Protein 5WXH (pdb70)

B-factor: mean 22.11, std 9.41, range [10.43, 57.78]

Structure (mmCIF, N/CA/C/O backbone):
data_5WXH
#
_entry.id   5WXH
#
_cell.length_a   27.244
_cell.length_b   35.138
_cell.length_c   38.562
_cell.angle_alpha   82.960
_cell.angle_beta   75.620
_cell.angle_gamma   73.490
#
_symmetry.space_group_name_H-M   'P 1'
#
loop_
_entity.id
_entity.type
_entity.pdbx_description
1 polymer 'Transcription initiation factor TFIID subunit 3'
2 polymer 'Histone H3K4me3'
3 non-polymer 'ZINC ION'
4 water water
#
loop_
_atom_site.group_PDB
_atom_site.id
_atom_site.type_symbol
_atom_site.label_atom_id
_atom_site.label_alt_id
_atom_site.label_comp_id
_atom_site.label_asym_id
_atom_site.label_entity_id
_atom_site.label_seq_id
_atom_site.pdbx_PDB_ins_code
_atom_site.Cartn_x
_atom_site.Cartn_y
_atom_site.Cartn_z
_atom_site.occupancy
_atom_site.B_iso_or_equiv
_atom_site.auth_seq_id
_atom_site.auth_comp_id
_atom_site.auth_asym_id
_atom_site.auth_atom_id
_atom_site.pdbx_PDB_model_num
ATOM 1 N N . SER A 1 1 ? 43.145 15.012 28.247 1.00 25.05 855 SER A N 1
ATOM 2 C CA . SER A 1 1 ? 42.680 13.629 28.292 1.00 18.86 855 SER A CA 1
ATOM 3 C C . SER A 1 1 ? 41.299 13.500 27.670 1.00 17.54 855 SER A C 1
ATOM 4 O O . SER A 1 1 ? 40.603 14.493 27.460 1.00 19.78 855 SER A O 1
ATOM 7 N N . MET A 1 2 ? 40.899 12.267 27.378 1.00 14.45 856 MET A N 1
ATOM 8 C CA . MET A 1 2 ? 39.591 12.030 26.775 1.00 13.34 856 MET A CA 1
ATOM 9 C C . MET A 1 2 ? 39.143 10.642 27.194 1.00 12.92 856 MET A C 1
ATOM 10 O O . MET A 1 2 ? 39.762 9.647 26.803 1.00 12.38 856 MET A O 1
ATOM 15 N N . TYR A 1 3 ? 38.071 10.585 27.978 1.00 11.77 857 TYR A N 1
ATOM 16 C CA . TYR A 1 3 ? 37.564 9.339 28.526 1.00 12.57 857 TYR A CA 1
ATOM 17 C C . TYR A 1 3 ? 36.123 9.073 28.119 1.00 12.15 857 TYR A C 1
ATOM 18 O O . TYR A 1 3 ? 35.469 8.213 28.713 1.00 16.35 857 TYR A O 1
ATOM 27 N N . VAL A 1 4 ? 35.611 9.783 27.127 1.00 12.19 858 VAL A N 1
ATOM 28 C CA . VAL A 1 4 ? 34.280 9.528 26.597 1.00 14.20 858 VAL A CA 1
ATOM 29 C C . VAL A 1 4 ? 34.426 8.986 25.186 1.00 15.09 858 VAL A C 1
ATOM 30 O O . VAL A 1 4 ? 35.246 9.475 24.397 1.00 16.21 858 VAL A O 1
ATOM 34 N N . ILE A 1 5 ? 33.644 7.957 24.881 1.00 13.17 859 ILE A N 1
ATOM 35 C CA . ILE A 1 5 ? 33.607 7.335 23.565 1.00 13.07 859 ILE A CA 1
ATOM 36 C C . ILE A 1 5 ? 32.212 7.541 23.000 1.00 13.50 859 ILE A C 1
ATOM 37 O O . ILE A 1 5 ? 31.216 7.303 23.692 1.00 13.01 859 ILE A O 1
ATOM 42 N N . ARG A 1 6 ? 32.136 7.980 21.754 1.00 13.09 860 ARG A N 1
ATOM 43 C CA . ARG A 1 6 ? 30.873 8.011 21.026 1.00 13.14 860 ARG A CA 1
ATOM 44 C C . ARG A 1 6 ? 30.731 6.675 20.296 1.00 12.90 860 ARG A C 1
ATOM 45 O O . ARG A 1 6 ? 31.513 6.366 19.387 1.00 13.62 860 ARG A O 1
ATOM 53 N N . ASP A 1 7 ? 29.760 5.861 20.707 1.00 13.11 861 ASP A N 1
ATOM 54 C CA . ASP A 1 7 ? 29.659 4.502 20.181 1.00 15.18 861 ASP A CA 1
ATOM 55 C 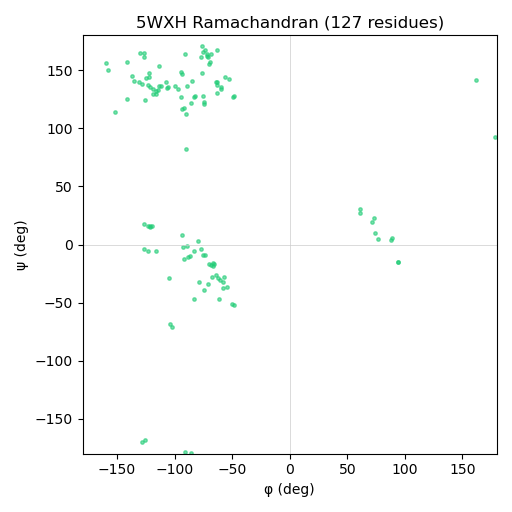C . ASP A 1 7 ? 28.862 4.455 18.878 1.00 15.37 861 ASP A C 1
ATOM 56 O O . ASP A 1 7 ? 28.400 5.472 18.361 1.00 14.80 861 ASP A O 1
ATOM 61 N N . GLU A 1 8 ? 28.709 3.245 18.335 1.00 15.64 862 GLU A N 1
ATOM 62 C CA . GLU A 1 8 ? 28.082 3.092 17.028 1.00 16.65 862 GLU A CA 1
ATOM 63 C C . GLU A 1 8 ? 26.576 3.312 17.067 1.00 17.18 862 GLU A C 1
ATOM 64 O O . GLU A 1 8 ? 25.948 3.367 16.006 1.00 20.83 862 GLU A O 1
ATOM 70 N N . TRP A 1 9 ? 25.978 3.420 18.251 1.00 14.76 863 TRP A N 1
ATOM 71 C CA . TRP A 1 9 ? 24.564 3.730 18.397 1.00 15.48 863 TRP A CA 1
ATOM 72 C C . TRP A 1 9 ? 24.316 5.219 18.554 1.00 13.68 863 TRP A C 1
ATOM 73 O O . TRP A 1 9 ? 23.158 5.623 18.675 1.00 15.94 863 TRP A O 1
ATOM 84 N N . GLY A 1 10 ? 25.375 6.035 18.583 1.00 14.86 864 GLY A N 1
ATOM 85 C CA . GLY A 1 10 ? 25.250 7.457 18.824 1.00 15.45 864 GLY A CA 1
ATOM 86 C C . GLY A 1 10 ? 25.272 7.860 20.284 1.00 13.34 864 GLY A C 1
ATOM 87 O O . GLY A 1 10 ? 25.070 9.043 20.595 1.00 15.09 864 GLY A O 1
ATOM 88 N N . ASN A 1 11 ? 25.481 6.919 21.188 1.00 11.56 865 ASN A N 1
ATOM 89 C CA . ASN A 1 11 ? 25.502 7.191 22.614 1.00 11.86 865 ASN A CA 1
ATOM 90 C C . ASN A 1 11 ? 26.919 7.511 23.084 1.00 12.33 865 ASN A C 1
ATOM 91 O O . ASN A 1 11 ? 27.914 7.244 22.404 1.00 12.93 865 ASN A O 1
ATOM 96 N N . GLN A 1 12 ? 27.005 8.087 24.266 1.00 12.92 866 GLN A N 1
ATOM 97 C CA . GLN A 1 12 ? 28.284 8.293 24.918 1.00 11.12 866 GLN A CA 1
ATOM 98 C C . GLN A 1 12 ? 28.518 7.205 25.951 1.00 13.13 866 GLN A C 1
ATOM 99 O O . GLN A 1 12 ? 27.606 6.835 26.704 1.00 14.44 866 GLN A O 1
ATOM 105 N N . ILE A 1 13 ? 29.743 6.684 25.962 1.00 12.92 867 ILE A N 1
ATOM 106 C CA . ILE A 1 13 ? 30.200 5.718 26.950 1.00 14.33 867 ILE A CA 1
ATOM 107 C C . ILE A 1 13 ? 31.319 6.381 27.737 1.00 13.59 867 ILE A C 1
ATOM 108 O O . ILE A 1 13 ? 32.258 6.924 27.145 1.00 14.08 867 ILE A O 1
ATOM 113 N N . TRP A 1 14 ? 31.228 6.335 29.059 1.00 12.14 868 TRP A N 1
ATOM 114 C CA . TRP A 1 14 ? 32.249 6.909 29.924 1.00 11.51 868 TRP A CA 1
ATOM 115 C C . TRP A 1 14 ? 33.201 5.817 30.377 1.00 13.29 868 TRP A C 1
ATOM 116 O O . TRP A 1 14 ? 32.767 4.732 30.775 1.00 14.53 868 TRP A O 1
ATOM 127 N N . ILE A 1 15 ? 34.500 6.108 30.305 1.00 12.37 869 ILE A N 1
ATOM 128 C CA . ILE A 1 15 ? 35.546 5.197 30.746 1.00 12.24 869 ILE A CA 1
ATOM 129 C C . ILE A 1 15 ? 36.129 5.714 32.056 1.00 11.39 869 ILE A C 1
ATOM 130 O O . ILE A 1 15 ? 36.413 6.911 32.187 1.00 12.22 869 ILE A O 1
ATOM 135 N N . CYS A 1 16 ? 36.310 4.810 33.014 1.00 11.17 870 CYS A N 1
ATOM 136 C CA . CYS A 1 16 ? 36.935 5.148 34.292 1.00 11.68 870 CYS A CA 1
ATOM 137 C C . CYS A 1 16 ? 38.437 5.313 34.091 1.00 12.07 870 CYS A C 1
ATOM 138 O O . CYS A 1 16 ? 39.095 4.379 33.620 1.00 13.07 870 CYS A O 1
ATOM 141 N N . PRO A 1 17 ? 39.019 6.468 34.426 1.00 11.90 871 PRO A N 1
ATOM 142 C CA . PRO A 1 17 ? 40.472 6.628 34.264 1.00 12.55 871 PRO A CA 1
ATOM 143 C C . PRO A 1 17 ? 41.290 5.738 35.178 1.00 13.42 871 PRO A C 1
ATOM 144 O O . PRO A 1 17 ? 42.487 5.536 34.911 1.00 16.98 871 PRO A O 1
ATOM 148 N N . GLY A 1 18 ? 40.691 5.184 36.233 1.00 14.37 872 GLY A N 1
ATOM 149 C CA . GLY A 1 18 ? 41.460 4.356 37.145 1.00 17.54 872 GLY A CA 1
ATOM 150 C C . GLY A 1 18 ? 41.783 2.995 36.560 1.00 20.64 872 GLY A C 1
ATOM 151 O O . GLY A 1 18 ? 42.890 2.479 36.738 1.00 24.59 872 GLY A O 1
ATOM 152 N N . CYS A 1 19 ? 40.832 2.404 35.835 1.00 16.50 873 CYS A N 1
ATOM 153 C CA . CYS A 1 19 ? 40.983 1.052 35.326 1.00 17.43 873 CYS A CA 1
ATOM 154 C C . CYS A 1 19 ? 40.849 0.940 33.815 1.00 15.48 873 CYS A C 1
ATOM 155 O O . CYS A 1 19 ? 41.072 -0.151 33.280 1.00 17.22 873 CYS A O 1
ATOM 158 N N . ASN A 1 20 ? 40.501 2.022 33.120 1.00 14.91 874 ASN A N 1
ATOM 159 C CA . ASN A 1 20 ? 40.316 2.023 31.666 1.00 13.15 874 ASN A CA 1
ATOM 160 C C . ASN A 1 20 ? 39.205 1.084 31.208 1.00 15.17 874 ASN A C 1
ATOM 161 O O . ASN A 1 20 ? 39.218 0.602 30.076 1.00 16.06 874 ASN A O 1
ATOM 166 N N . LYS A 1 21 ? 38.231 0.833 32.073 1.00 14.43 875 LYS A N 1
ATOM 167 C CA . LYS A 1 21 ? 37.067 0.055 31.698 1.00 15.91 875 LYS A CA 1
ATOM 168 C C . LYS A 1 21 ? 35.829 0.940 31.724 1.00 14.68 875 LYS A C 1
ATOM 169 O O . LYS A 1 21 ? 35.774 1.920 32.475 1.00 13.78 875 LYS A O 1
ATOM 175 N N . PRO A 1 22 ? 34.811 0.613 30.935 1.00 13.98 876 PRO A N 1
ATOM 176 C CA . PRO A 1 22 ? 33.613 1.455 30.894 1.00 16.30 876 PRO A CA 1
ATOM 177 C C . PRO A 1 22 ? 32.780 1.380 32.164 1.00 15.55 876 PRO A C 1
ATOM 178 O O . PRO A 1 22 ? 32.868 0.454 32.974 1.00 16.51 876 PRO A O 1
ATOM 182 N N . ASP A 1 23 ? 31.946 2.398 32.308 1.00 16.67 877 ASP A N 1
ATOM 183 C CA . ASP A 1 23 ? 30.756 2.311 33.134 1.00 17.20 877 ASP A CA 1
ATOM 184 C C . ASP A 1 23 ? 29.989 1.045 32.775 1.00 20.67 877 ASP A C 1
ATOM 185 O O . ASP A 1 23 ? 29.701 0.793 31.602 1.00 20.43 877 ASP A O 1
ATOM 190 N N . ASP A 1 24 ? 29.679 0.233 33.789 1.00 19.21 878 ASP A N 1
ATOM 191 C CA . ASP A 1 24 ? 28.933 -1.007 33.594 1.00 22.02 878 ASP A CA 1
ATOM 192 C C . ASP A 1 24 ? 27.668 -1.045 34.442 1.00 20.76 878 ASP A C 1
ATOM 193 O O . ASP A 1 24 ? 27.079 -2.116 34.634 1.00 23.56 878 ASP A O 1
ATOM 198 N N . GLY A 1 25 ? 27.243 0.111 34.959 1.00 18.23 879 GLY A N 1
ATOM 199 C CA . GLY A 1 25 ? 26.105 0.200 35.842 1.00 22.14 879 GLY A CA 1
ATOM 200 C C . GLY A 1 25 ? 26.441 0.154 37.317 1.00 21.11 879 GLY A C 1
ATOM 201 O O . GLY A 1 25 ? 25.585 0.483 38.143 1.00 23.19 879 GLY A O 1
ATOM 202 N N . SER A 1 26 ? 27.649 -0.264 37.673 1.00 19.52 880 SER A N 1
ATOM 203 C CA . SER A 1 26 ? 28.063 -0.237 39.064 1.00 18.90 880 SER A CA 1
ATOM 204 C C . SER A 1 26 ? 28.308 1.209 39.509 1.00 17.23 880 SER A C 1
ATOM 205 O O . SER A 1 26 ? 28.423 2.112 38.678 1.00 17.09 880 SER A O 1
ATOM 208 N N . PRO A 1 27 ? 28.371 1.460 40.816 1.00 17.75 881 PRO A N 1
ATOM 209 C CA . PRO A 1 27 ? 28.441 2.852 41.289 1.00 16.57 881 PRO A CA 1
ATOM 210 C C . PRO A 1 27 ? 29.656 3.606 40.762 1.00 15.47 881 PRO A C 1
ATOM 211 O O . PRO A 1 27 ? 30.781 3.103 40.775 1.00 15.90 881 PRO A O 1
ATOM 215 N N . MET A 1 28 ? 29.407 4.826 40.293 1.00 13.44 882 MET A N 1
ATOM 216 C CA . MET A 1 28 ? 30.452 5.737 39.862 1.00 14.37 882 MET A CA 1
ATOM 217 C C . MET A 1 28 ? 30.296 7.068 40.581 1.00 13.27 882 MET A C 1
ATOM 218 O O . MET A 1 28 ? 29.239 7.386 41.135 1.00 13.78 882 MET A O 1
ATOM 223 N N . ILE A 1 29 ? 31.377 7.842 40.574 1.00 12.67 883 ILE A N 1
ATOM 224 C CA . ILE A 1 29 ? 31.426 9.157 41.192 1.00 13.83 883 ILE A CA 1
ATOM 225 C C . ILE A 1 29 ? 32.121 10.111 40.224 1.00 12.23 883 ILE A C 1
ATOM 226 O O . ILE A 1 29 ? 33.055 9.721 39.511 1.00 12.11 883 ILE A O 1
ATOM 231 N N . GLY A 1 30 ? 31.617 11.338 40.149 1.00 14.07 884 GLY A N 1
ATOM 232 C CA . GLY A 1 30 ? 32.077 12.313 39.176 1.00 14.17 884 GLY A CA 1
ATOM 233 C C . GLY A 1 30 ? 32.935 13.387 39.826 1.00 13.71 884 GLY A C 1
ATOM 234 O O . GLY A 1 30 ? 32.588 13.916 40.876 1.00 14.15 884 GLY A O 1
ATOM 235 N N . CYS A 1 31 ? 34.049 13.714 39.185 1.00 13.96 885 CYS A N 1
ATOM 236 C CA . CYS A 1 31 ? 34.969 14.703 39.730 1.00 13.61 885 CYS A CA 1
ATOM 237 C C . CYS A 1 31 ? 34.403 16.102 39.538 1.00 15.29 885 CYS A C 1
ATOM 238 O O . CYS A 1 31 ? 34.060 16.493 38.416 1.00 15.93 885 CYS A O 1
ATOM 241 N N . ASP A 1 32 ? 34.336 16.867 40.629 1.00 14.92 886 ASP A N 1
ATOM 242 C CA . ASP A 1 32 ? 33.776 18.211 40.581 1.00 15.54 886 ASP A CA 1
ATOM 243 C C . ASP A 1 32 ? 34.752 19.244 40.034 1.00 18.19 886 ASP A C 1
ATOM 244 O O . ASP A 1 32 ? 34.409 20.428 39.966 1.00 21.28 886 ASP A O 1
ATOM 249 N N . ASP A 1 33 ? 35.943 18.819 39.618 1.00 16.16 887 ASP A N 1
ATOM 250 C CA . ASP A 1 33 ? 36.879 19.688 38.916 1.00 17.94 887 ASP A CA 1
ATOM 251 C C . ASP A 1 33 ? 36.859 19.348 37.428 1.00 19.81 887 ASP A C 1
ATOM 252 O O . ASP A 1 33 ? 36.369 20.138 36.616 1.00 22.20 887 ASP A O 1
ATOM 257 N N . CYS A 1 34 ? 37.358 18.163 37.058 1.00 17.84 888 CYS A N 1
ATOM 258 C CA . CYS A 1 34 ? 37.555 17.793 35.656 1.00 17.82 888 CYS A CA 1
ATOM 259 C C . CYS A 1 34 ? 36.370 17.067 35.022 1.00 17.40 888 CYS A C 1
ATOM 260 O O . CYS A 1 34 ? 36.366 16.892 33.798 1.00 21.21 888 CYS A O 1
ATOM 263 N N . ASP A 1 35 ? 35.391 16.612 35.804 1.00 17.51 889 ASP A N 1
ATOM 264 C CA . ASP A 1 35 ? 34.173 15.969 35.311 1.00 18.14 889 ASP A CA 1
ATOM 265 C C . ASP A 1 35 ? 34.380 14.542 34.800 1.00 16.30 889 ASP A C 1
ATOM 266 O O . ASP A 1 35 ? 33.461 13.978 34.201 1.00 17.80 889 ASP A O 1
ATOM 271 N N . ASP A 1 36 ? 35.549 13.938 35.011 1.00 15.59 890 ASP A N 1
ATOM 272 C CA . ASP A 1 36 ? 35.687 12.514 34.725 1.00 14.85 890 ASP A CA 1
ATOM 273 C C . ASP A 1 36 ? 34.885 11.694 35.740 1.00 12.72 890 ASP A C 1
ATOM 274 O O . ASP A 1 36 ? 34.626 12.129 36.865 1.00 14.47 890 ASP A O 1
ATOM 279 N N . TRP A 1 37 ? 34.498 10.486 35.333 1.00 13.02 891 TRP A N 1
ATOM 280 C CA . TRP A 1 37 ? 33.722 9.577 36.167 1.00 12.08 891 TRP A CA 1
ATOM 281 C C . TRP A 1 37 ? 34.548 8.340 36.486 1.00 12.21 891 TRP A C 1
ATOM 282 O O . TRP A 1 37 ? 35.158 7.748 35.586 1.00 13.02 891 TRP A O 1
ATOM 293 N N . TYR A 1 38 ? 34.564 7.948 37.760 1.00 12.94 892 TYR A N 1
ATOM 294 C CA . TYR A 1 38 ? 35.337 6.809 38.236 1.00 13.14 892 TYR A CA 1
ATOM 295 C C . TYR A 1 38 ? 34.420 5.801 38.912 1.00 12.06 892 TYR A C 1
ATOM 296 O O . TYR A 1 38 ? 33.481 6.193 39.611 1.00 12.87 892 TYR A O 1
ATOM 305 N N . HIS A 1 39 ? 34.712 4.508 38.744 1.00 12.80 893 HIS A N 1
ATOM 306 C CA . HIS A 1 39 ? 34.067 3.509 39.588 1.00 12.82 893 HIS A CA 1
ATOM 307 C C . HIS A 1 39 ? 34.468 3.748 41.034 1.00 13.80 893 HIS A C 1
ATOM 308 O O . HIS A 1 39 ? 35.627 4.050 41.326 1.00 14.71 893 HIS A O 1
ATOM 315 N N . TRP A 1 40 ? 33.513 3.594 41.953 1.00 13.68 894 TRP A N 1
ATOM 316 C CA . TRP A 1 40 ? 33.819 3.777 43.373 1.00 13.64 894 TRP A CA 1
ATOM 317 C C . TRP A 1 40 ? 35.059 3.026 43.837 1.00 13.62 894 TRP A C 1
ATOM 318 O O . TRP A 1 40 ? 35.931 3.656 44.458 1.00 15.19 894 TRP A O 1
ATOM 329 N N . PRO A 1 41 ? 35.204 1.711 43.605 1.00 15.97 895 PRO A N 1
ATOM 330 C CA . PRO A 1 41 ? 36.390 1.027 44.144 1.00 19.94 895 PRO A CA 1
ATOM 331 C C . PRO A 1 41 ? 37.687 1.555 43.578 1.00 16.90 895 PRO A C 1
ATOM 332 O O . PRO A 1 41 ? 38.713 1.528 44.271 1.00 19.52 895 PRO A O 1
ATOM 336 N N . CYS A 1 42 ? 37.665 2.060 42.344 1.00 15.59 896 CYS A N 1
ATOM 337 C CA . CYS A 1 42 ? 38.881 2.551 41.714 1.00 15.77 896 CYS A CA 1
ATOM 338 C C . CYS A 1 42 ? 39.434 3.791 42.407 1.00 17.25 896 CYS A C 1
ATOM 339 O O . CYS A 1 42 ? 40.599 4.143 42.189 1.00 17.99 896 CYS A O 1
ATOM 342 N N . VAL A 1 43 ? 38.635 4.455 43.244 1.00 14.95 897 VAL A N 1
ATOM 343 C CA . VAL A 1 43 ? 39.073 5.645 43.970 1.00 15.83 897 VAL A CA 1
ATOM 344 C C . VAL A 1 43 ? 38.835 5.488 45.464 1.00 15.53 897 VAL A C 1
ATOM 345 O O . VAL A 1 43 ? 38.831 6.475 46.208 1.00 18.21 897 VAL A O 1
ATOM 349 N N . GLY A 1 44 ? 38.631 4.253 45.908 1.00 15.36 898 GLY A N 1
ATOM 350 C CA . GLY A 1 44 ? 38.540 3.995 47.331 1.00 18.18 898 GLY A CA 1
ATOM 351 C C . GLY A 1 44 ? 37.285 4.491 48.008 1.00 17.05 898 GLY A C 1
ATOM 352 O O . GLY A 1 44 ? 37.279 4.649 49.234 1.00 19.16 898 GLY A O 1
ATOM 353 N N . ILE A 1 45 ? 36.222 4.750 47.253 1.00 14.76 899 ILE A N 1
ATOM 354 C CA . ILE A 1 45 ? 34.941 5.154 47.824 1.00 14.11 899 ILE A CA 1
ATOM 355 C C . ILE A 1 45 ? 34.176 3.887 48.181 1.00 14.67 899 ILE A C 1
ATOM 356 O O . ILE A 1 45 ? 33.928 3.034 47.321 1.00 16.69 899 ILE A O 1
ATOM 361 N N . MET A 1 46 ? 33.812 3.756 49.455 1.00 14.90 900 MET A N 1
ATOM 362 C CA . MET A 1 46 ? 33.238 2.527 49.971 1.00 16.65 900 MET A CA 1
ATOM 363 C C . MET A 1 46 ? 31.808 2.682 50.465 1.00 14.23 900 MET A C 1
ATOM 364 O O . MET A 1 46 ? 31.182 1.677 50.826 1.00 15.61 900 MET A O 1
ATOM 369 N N . THR A 1 47 ? 31.281 3.901 50.490 1.00 14.47 901 THR A N 1
ATOM 370 C CA . THR A 1 47 ? 29.922 4.200 50.907 1.00 14.32 901 THR A CA 1
ATOM 371 C C . THR A 1 47 ? 29.612 5.562 50.297 1.00 13.55 901 THR A C 1
ATOM 372 O O . THR A 1 47 ? 30.528 6.320 49.964 1.00 15.09 901 THR A O 1
ATOM 376 N N . ALA A 1 48 ? 28.330 5.863 50.108 1.00 13.55 902 ALA A N 1
ATOM 377 C CA . ALA A 1 48 ? 27.990 7.121 49.454 1.00 15.62 902 ALA A CA 1
ATOM 378 C C . ALA A 1 48 ? 28.475 8.288 50.308 1.00 14.20 902 ALA A C 1
ATOM 379 O O . ALA A 1 48 ? 28.209 8.307 51.516 1.00 14.90 902 ALA A O 1
ATOM 381 N N . PRO A 1 49 ? 29.184 9.266 49.743 1.00 14.11 903 PRO A N 1
ATOM 382 C CA . PRO A 1 49 ? 29.550 10.454 50.526 1.00 16.47 903 PRO A CA 1
ATOM 383 C C . PRO A 1 49 ? 28.311 11.265 50.846 1.00 15.46 903 PRO A C 1
ATOM 384 O O . PRO A 1 49 ? 27.254 11.070 50.227 1.00 16.76 903 PRO A O 1
ATOM 388 N N . PRO A 1 50 ? 28.394 12.185 51.805 1.00 16.74 904 PRO A N 1
ATOM 389 C CA . PRO A 1 50 ? 27.283 13.120 52.012 1.00 16.81 904 PRO A CA 1
ATOM 390 C C . PRO A 1 50 ? 26.975 13.867 50.723 1.00 18.18 904 PRO A C 1
ATOM 391 O O . PRO A 1 50 ? 27.872 14.192 49.942 1.00 17.61 904 PRO A O 1
ATOM 395 N N . GLU A 1 51 ? 25.685 14.129 50.498 1.00 21.49 905 GLU A N 1
ATOM 396 C CA . GLU A 1 51 ? 25.266 14.763 49.252 1.00 26.36 905 GLU A CA 1
ATOM 397 C C . GLU A 1 51 ? 25.942 16.114 49.049 1.00 27.25 905 GLU A C 1
ATOM 398 O O . GLU A 1 51 ? 26.238 16.489 47.908 1.00 29.77 905 GLU A O 1
ATOM 404 N N . GLU A 1 52 ? 26.226 16.839 50.135 1.00 25.61 906 GLU A N 1
ATOM 405 C CA . GLU A 1 52 ? 26.820 18.168 50.047 1.00 26.80 906 GLU A CA 1
ATOM 406 C C . GLU A 1 52 ? 28.336 18.148 49.881 1.00 29.59 906 GLU A C 1
ATOM 407 O O . GLU A 1 52 ? 28.936 19.213 49.694 1.00 30.32 906 GLU A O 1
ATOM 413 N N . MET A 1 53 ? 28.971 16.983 49.952 1.00 20.98 907 MET A N 1
ATOM 414 C CA . MET A 1 53 ? 30.421 16.913 49.840 1.00 19.13 907 MET A CA 1
ATOM 415 C C . MET A 1 53 ? 30.818 16.910 48.370 1.00 18.28 907 MET A C 1
ATOM 416 O O . MET A 1 53 ? 30.315 16.101 47.590 1.00 18.37 907 MET A O 1
ATOM 421 N N . GLN A 1 54 ? 31.705 17.820 47.984 1.00 18.67 908 GLN A N 1
ATOM 422 C CA . GLN A 1 54 ? 32.307 17.725 46.664 1.00 16.56 908 GLN A CA 1
ATOM 423 C C . GLN A 1 54 ? 33.367 16.633 46.663 1.00 16.64 908 GLN A C 1
ATOM 424 O O . GLN A 1 54 ? 34.030 16.377 47.670 1.00 20.19 908 GLN A O 1
ATOM 430 N N . TRP A 1 55 ? 33.522 15.979 45.521 1.00 16.60 909 TRP A N 1
ATOM 431 C CA . TRP A 1 55 ? 34.537 14.952 45.367 1.00 15.46 909 TRP A CA 1
ATOM 432 C C . TRP A 1 55 ? 35.471 15.325 44.229 1.00 15.20 909 TRP A C 1
ATOM 433 O O . TRP A 1 55 ? 35.026 15.763 43.163 1.00 16.70 909 TRP A O 1
ATOM 444 N N . PHE A 1 56 ? 36.766 15.158 44.468 1.00 15.27 910 PHE A N 1
ATOM 445 C CA . PHE A 1 56 ? 37.792 15.434 43.475 1.00 15.98 910 PHE A CA 1
ATOM 446 C C . PHE A 1 56 ? 38.636 14.190 43.238 1.00 16.35 910 PHE A C 1
ATOM 447 O O . PHE A 1 56 ? 38.990 13.481 44.185 1.00 19.16 910 PHE A O 1
ATOM 455 N N . CYS A 1 57 ? 38.928 13.917 41.965 1.00 15.54 911 CYS A N 1
ATOM 456 C CA . CYS A 1 57 ? 39.637 12.706 41.579 1.00 15.39 911 CYS A CA 1
ATOM 457 C C . CYS A 1 57 ? 41.103 12.831 41.976 1.00 21.15 911 CYS A C 1
ATOM 458 O O . CYS A 1 57 ? 41.564 13.917 42.324 1.00 19.34 911 CYS A O 1
ATOM 461 N N . PRO A 1 58 ? 41.866 11.728 41.946 1.00 21.46 912 PRO A N 1
ATOM 462 C CA . PRO A 1 58 ? 43.277 11.823 42.373 1.00 23.73 912 PRO A CA 1
ATOM 463 C C . PRO A 1 58 ? 44.093 12.832 41.582 1.00 26.35 912 PRO A C 1
ATOM 464 O O . PRO A 1 58 ? 44.950 13.518 42.156 1.00 29.67 912 PRO A O 1
ATOM 468 N N . LYS A 1 59 ? 43.850 12.937 40.275 1.00 23.76 913 LYS A N 1
ATOM 469 C CA . LYS A 1 59 ? 44.566 13.908 39.455 1.00 23.86 913 LYS A CA 1
ATOM 470 C C . LYS A 1 59 ? 44.303 15.334 39.928 1.00 24.99 913 LYS A C 1
ATOM 471 O O . LYS A 1 59 ? 45.236 16.128 40.093 1.00 26.40 913 LYS A O 1
ATOM 477 N N . CYS A 1 60 ? 43.034 15.673 40.170 1.00 20.19 914 CYS A N 1
ATOM 478 C CA . CYS A 1 60 ? 42.671 17.045 40.513 1.00 19.98 914 CYS A CA 1
ATOM 479 C C . CYS A 1 60 ? 42.957 17.383 41.968 1.00 19.91 914 CYS A C 1
ATOM 480 O O . CYS A 1 60 ? 43.267 18.539 42.278 1.00 21.56 914 CYS A O 1
ATOM 483 N N . ALA A 1 61 ? 42.847 16.402 42.867 1.00 19.71 915 ALA A N 1
ATOM 484 C CA . ALA A 1 61 ? 43.013 16.669 44.293 1.00 19.61 915 ALA A CA 1
ATOM 485 C C . ALA A 1 61 ? 44.363 17.296 44.596 1.00 25.94 915 ALA A C 1
ATOM 486 O O . ALA A 1 61 ? 44.491 18.047 45.570 1.00 27.09 915 ALA A O 1
ATOM 488 N N . ASN A 1 62 ? 45.374 17.011 43.777 1.00 28.50 916 ASN A N 1
ATOM 489 C CA . ASN A 1 62 ? 46.719 17.542 43.957 1.00 38.97 916 ASN A CA 1
ATOM 490 C C . ASN A 1 62 ? 46.968 18.823 43.166 1.00 40.79 916 ASN A C 1
ATOM 491 O O . ASN A 1 62 ? 48.110 19.291 43.115 1.00 41.14 916 ASN A O 1
ATOM 496 N N . LYS A 1 63 ? 45.937 19.397 42.554 1.00 37.69 917 LYS A N 1
ATOM 497 C CA . LYS A 1 63 ? 46.086 20.631 41.788 1.00 38.36 917 LYS A CA 1
ATOM 498 C C . LYS A 1 63 ? 45.542 21.839 42.547 1.00 39.70 917 LYS A C 1
ATOM 499 O O . LYS A 1 63 ? 45.014 22.775 41.942 1.00 34.44 917 LYS A O 1
ATOM 506 N N . SER B 1 1 ? 13.303 4.789 15.856 1.00 20.67 855 SER C N 1
ATOM 507 C CA . SER B 1 1 ? 12.530 3.821 16.625 1.00 16.75 855 SER C CA 1
ATOM 508 C C . SER B 1 1 ? 11.362 4.504 17.305 1.00 16.04 855 SER C C 1
ATOM 509 O O . SER B 1 1 ? 11.446 5.676 17.681 1.00 21.18 855 SER C O 1
ATOM 512 N N . MET B 1 2 ? 10.280 3.756 17.489 1.00 15.36 856 MET C N 1
ATOM 513 C CA . MET B 1 2 ? 9.183 4.213 18.333 1.00 15.91 856 MET C CA 1
ATOM 514 C C . MET B 1 2 ? 9.476 3.922 19.802 1.00 14.67 856 MET C C 1
ATOM 515 O O . MET B 1 2 ? 9.300 4.789 20.666 1.00 15.78 856 MET C O 1
ATOM 520 N N . TYR B 1 3 ? 9.916 2.699 20.101 1.00 14.90 857 TYR C N 1
ATOM 521 C CA . TYR B 1 3 ? 10.118 2.2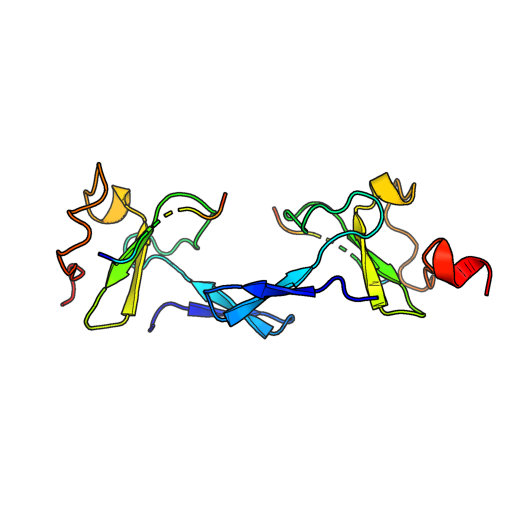41 21.474 1.00 15.08 857 TYR C CA 1
ATOM 522 C C . TYR B 1 3 ? 11.549 2.551 21.902 1.00 12.91 857 TYR C C 1
ATOM 523 O O . TYR B 1 3 ? 12.456 1.716 21.855 1.00 12.62 857 TYR C O 1
ATOM 532 N N . VAL B 1 4 ? 11.740 3.802 22.318 1.00 12.90 858 VAL C N 1
ATOM 533 C CA . VAL B 1 4 ? 13.044 4.287 22.741 1.00 11.48 858 VAL C CA 1
ATOM 534 C C . VAL B 1 4 ? 12.795 5.487 23.637 1.00 12.50 858 VAL C C 1
ATOM 535 O O . VAL B 1 4 ? 11.792 6.189 23.489 1.00 13.06 858 VAL C O 1
ATOM 539 N N . ILE B 1 5 ? 13.700 5.701 24.588 1.00 11.62 859 ILE C N 1
ATOM 540 C CA . ILE B 1 5 ? 13.712 6.887 25.427 1.00 11.30 859 ILE C CA 1
ATOM 541 C C . ILE B 1 5 ? 15.094 7.519 25.340 1.00 10.62 859 ILE C C 1
ATOM 542 O O . ILE B 1 5 ? 16.060 6.904 24.888 1.00 11.43 859 ILE C O 1
ATOM 547 N N . ARG B 1 6 ? 15.183 8.762 25.788 1.00 11.78 860 ARG C N 1
ATOM 548 C CA . ARG B 1 6 ? 16.477 9.411 25.973 1.00 11.43 860 ARG C CA 1
ATOM 549 C C . ARG B 1 6 ? 16.624 9.776 27.443 1.00 12.33 860 ARG C C 1
ATOM 550 O O . ARG B 1 6 ? 15.714 10.377 28.030 1.00 13.11 860 ARG C O 1
ATOM 558 N N . ASP B 1 7 ? 17.755 9.401 28.038 1.00 12.99 861 ASP C N 1
ATOM 559 C CA . ASP B 1 7 ? 17.961 9.567 29.469 1.00 14.87 861 ASP C CA 1
ATOM 560 C C . ASP B 1 7 ? 18.613 10.913 29.803 1.00 14.28 861 ASP C C 1
ATOM 561 O O . ASP B 1 7 ? 18.894 11.736 28.930 1.00 14.99 861 ASP C O 1
ATOM 566 N N . GLU B 1 8 ? 18.865 11.130 31.102 1.00 14.74 862 GLU C N 1
ATOM 567 C CA . GLU B 1 8 ? 19.416 12.400 31.571 1.00 16.90 862 GLU C CA 1
ATOM 568 C C . GLU B 1 8 ? 20.836 12.639 31.089 1.00 19.16 862 GLU C C 1
ATOM 569 O O . GLU B 1 8 ? 21.309 13.781 31.126 1.00 21.14 862 GLU C O 1
ATOM 575 N N . TRP B 1 9 ? 21.531 11.595 30.657 1.00 14.95 863 TRP C N 1
ATOM 576 C CA . TRP B 1 9 ? 22.869 11.732 30.111 1.00 16.53 863 TRP C CA 1
ATOM 577 C C . TRP B 1 9 ? 22.851 11.977 28.612 1.00 15.65 863 TRP C C 1
ATOM 578 O O . TRP B 1 9 ? 23.918 12.140 28.014 1.00 17.25 863 TRP C O 1
ATOM 589 N N . GLY B 1 10 ? 21.670 12.011 27.999 1.00 14.04 864 GLY C N 1
ATOM 590 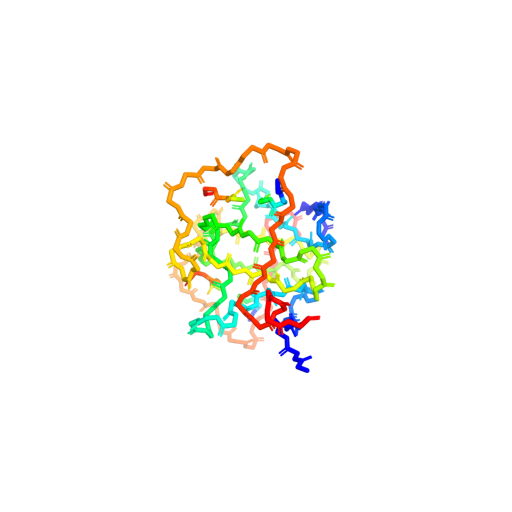C CA . GLY B 1 10 ? 21.548 12.217 26.577 1.00 15.95 864 GLY C CA 1
ATOM 591 C C . GLY B 1 10 ? 21.589 10.956 25.753 1.00 14.06 864 GLY C C 1
ATOM 592 O O . GLY B 1 10 ? 21.616 11.046 24.521 1.00 16.56 864 GLY C O 1
ATOM 593 N N . ASN B 1 11 ? 21.620 9.789 26.386 1.00 11.94 865 ASN C N 1
ATOM 594 C CA . ASN B 1 11 ? 21.729 8.527 25.662 1.00 12.63 865 ASN C CA 1
ATOM 595 C C . ASN B 1 11 ? 20.361 7.923 25.384 1.00 12.03 865 ASN C C 1
ATOM 596 O O . ASN B 1 11 ? 19.430 8.048 26.188 1.00 12.71 865 ASN C O 1
ATOM 601 N N . GLN B 1 12 ? 20.250 7.237 24.250 1.00 11.65 866 GLN C N 1
ATOM 602 C CA . GLN B 1 12 ? 19.035 6.496 23.957 1.00 10.73 866 GLN C CA 1
ATOM 603 C C . GLN B 1 12 ? 19.093 5.122 24.602 1.00 11.40 866 GLN C C 1
ATOM 604 O O . GLN B 1 12 ? 20.144 4.471 24.620 1.00 12.61 866 GLN C O 1
ATOM 610 N N . ILE B 1 13 ? 17.951 4.690 25.132 1.00 11.06 867 ILE C N 1
ATOM 611 C CA . ILE B 1 13 ? 17.762 3.339 25.643 1.00 11.87 867 ILE C CA 1
ATOM 612 C C . ILE B 1 13 ? 16.536 2.779 24.944 1.00 11.98 867 ILE C C 1
ATOM 613 O O . ILE B 1 13 ? 15.460 3.392 24.981 1.00 12.61 867 ILE C O 1
ATOM 618 N N . TRP B 1 14 ? 16.705 1.638 24.292 1.00 12.54 868 TRP C N 1
ATOM 619 C CA . TRP B 1 14 ? 15.644 1.049 23.498 1.00 10.69 868 TRP C CA 1
ATOM 620 C C . TRP B 1 14 ? 14.866 0.036 24.323 1.00 14.81 868 TRP C C 1
ATOM 621 O O . TRP B 1 14 ? 15.404 -0.613 25.221 1.00 15.51 868 TRP C O 1
ATOM 632 N N . ILE B 1 15 ? 13.582 -0.084 24.008 1.00 12.51 869 ILE C N 1
ATOM 633 C CA . ILE B 1 15 ? 12.676 -1.007 24.678 1.00 13.79 869 ILE C CA 1
ATOM 634 C C . ILE B 1 15 ? 12.139 -1.997 23.650 1.00 14.34 869 ILE C C 1
ATOM 635 O O . ILE B 1 15 ? 11.724 -1.600 22.553 1.00 14.58 869 ILE C O 1
ATOM 640 N N . CYS B 1 16 ? 12.154 -3.274 24.000 1.00 14.33 870 CYS C N 1
ATOM 641 C CA . CYS B 1 16 ? 11.647 -4.300 23.098 1.00 15.36 870 CYS C CA 1
ATOM 642 C C . CYS B 1 16 ? 10.125 -4.240 23.081 1.00 15.52 870 CYS C C 1
ATOM 643 O O . CYS B 1 16 ? 9.499 -4.382 24.143 1.00 18.04 870 CYS C O 1
ATOM 646 N N . PRO B 1 17 ? 9.487 -4.014 21.928 1.00 16.21 871 PRO C N 1
ATOM 647 C CA . PRO B 1 17 ? 8.013 -3.986 21.903 1.00 18.46 871 PRO C CA 1
ATOM 648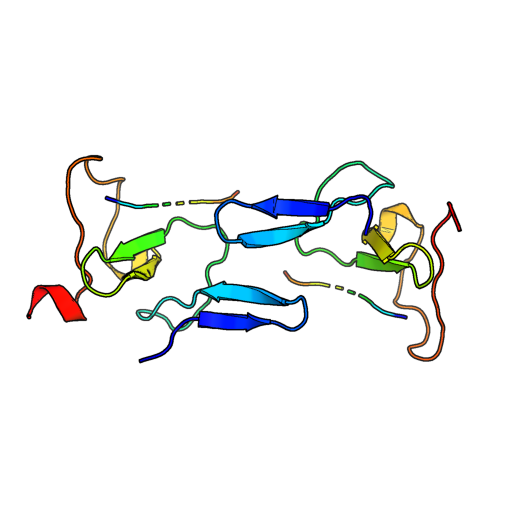 C C . PRO B 1 17 ? 7.392 -5.344 22.150 1.00 20.92 871 PRO C C 1
ATOM 649 O O . PRO B 1 17 ? 6.196 -5.413 22.467 1.00 23.98 871 PRO C O 1
ATOM 653 N N . GLY B 1 18 ? 8.158 -6.426 22.011 1.00 20.41 872 GLY C N 1
ATOM 654 C CA . GLY B 1 18 ? 7.605 -7.748 22.236 1.00 22.18 872 GLY C CA 1
ATOM 655 C C . GLY B 1 18 ? 7.316 -8.034 23.695 1.00 23.91 872 GLY C C 1
ATOM 656 O O . GLY B 1 18 ? 6.350 -8.737 24.011 1.00 28.30 872 GLY C O 1
ATOM 657 N N . CYS B 1 19 ? 8.137 -7.502 24.603 1.00 23.42 873 CYS C N 1
ATOM 658 C CA . CYS B 1 19 ? 7.988 -7.778 26.024 1.00 23.58 873 CYS C CA 1
ATOM 659 C C . CYS B 1 19 ? 7.898 -6.527 26.887 1.00 22.02 873 CYS C C 1
ATOM 660 O O . CYS B 1 19 ? 7.671 -6.648 28.100 1.00 23.65 873 CYS C O 1
ATOM 663 N N . ASN B 1 20 ? 8.037 -5.335 26.302 1.00 19.18 874 ASN C N 1
ATOM 664 C CA . ASN B 1 20 ? 7.944 -4.067 27.037 1.00 19.22 874 ASN C CA 1
ATOM 665 C C . ASN B 1 20 ? 9.014 -3.941 28.117 1.00 20.80 874 ASN C C 1
ATOM 666 O O . ASN B 1 20 ? 8.803 -3.298 29.150 1.00 22.57 874 ASN C O 1
ATOM 671 N N . LYS B 1 21 ? 10.169 -4.548 27.882 1.00 20.35 875 LYS C N 1
ATOM 672 C CA . LYS B 1 21 ? 11.309 -4.450 28.766 1.00 19.09 875 LYS C CA 1
ATOM 673 C C . LYS B 1 21 ? 12.501 -3.896 27.998 1.00 18.16 875 LYS C C 1
ATOM 674 O O . LYS B 1 21 ? 12.646 -4.149 26.793 1.00 18.57 875 LYS C O 1
ATOM 680 N N . PRO B 1 22 ? 13.374 -3.148 28.659 1.00 17.90 876 PRO C N 1
ATOM 681 C CA . PRO B 1 22 ? 14.466 -2.496 27.939 1.00 18.59 876 PRO C CA 1
ATOM 682 C C . PRO B 1 22 ? 15.525 -3.487 27.478 1.00 17.97 876 PRO C C 1
ATOM 683 O O . PRO B 1 22 ? 15.602 -4.633 27.925 1.00 20.11 876 PRO C O 1
ATOM 687 N N . ASP B 1 23 ? 16.327 -3.019 26.530 1.00 16.30 877 ASP C N 1
ATOM 688 C CA . ASP B 1 23 ? 17.616 -3.625 26.233 1.00 17.40 877 ASP C CA 1
ATOM 689 C C . ASP B 1 23 ? 18.382 -3.837 27.537 1.00 19.91 877 ASP C C 1
ATOM 690 O O . ASP B 1 23 ? 18.493 -2.924 28.365 1.00 21.24 877 ASP C O 1
ATOM 695 N N . ASP B 1 24 ? 18.859 -5.068 27.743 1.00 22.99 878 ASP C N 1
ATOM 696 C CA . ASP B 1 24 ? 19.650 -5.418 28.919 1.00 24.72 878 ASP C CA 1
ATOM 697 C C . ASP B 1 24 ? 21.026 -5.964 28.556 1.00 24.25 878 ASP C C 1
ATOM 698 O O . ASP B 1 24 ? 21.685 -6.580 29.403 1.00 26.24 878 ASP C O 1
ATOM 703 N N . GLY B 1 25 ? 21.470 -5.768 27.319 1.00 22.62 879 GLY C N 1
ATOM 7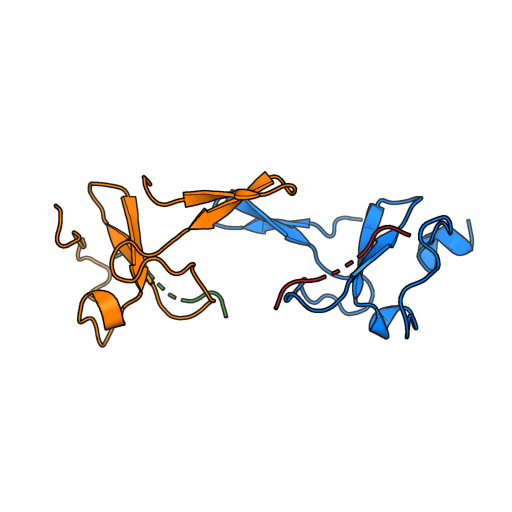04 C CA . GLY B 1 25 ? 22.736 -6.298 26.877 1.00 24.81 879 GLY C CA 1
ATOM 705 C C . GLY B 1 25 ? 22.654 -7.641 26.188 1.00 23.82 879 GLY C C 1
ATOM 706 O O . GLY B 1 25 ? 23.627 -8.041 25.541 1.00 25.48 879 GLY C O 1
ATOM 707 N N . SER B 1 26 ? 21.534 -8.346 26.307 1.00 19.71 880 SER C N 1
ATOM 708 C CA . SER B 1 26 ? 21.324 -9.610 25.609 1.00 22.67 880 SER C CA 1
ATOM 709 C C . SER B 1 26 ? 21.039 -9.341 24.133 1.00 21.30 880 SER C C 1
ATOM 710 O O . SER B 1 26 ? 20.768 -8.205 23.743 1.00 19.14 880 SER C O 1
ATOM 713 N N . PRO B 1 27 ? 21.111 -10.368 23.276 1.00 20.45 881 PRO C N 1
ATOM 714 C CA . PRO B 1 27 ? 20.997 -10.130 21.828 1.00 19.35 881 PRO C CA 1
ATOM 715 C C . PRO B 1 27 ? 19.677 -9.485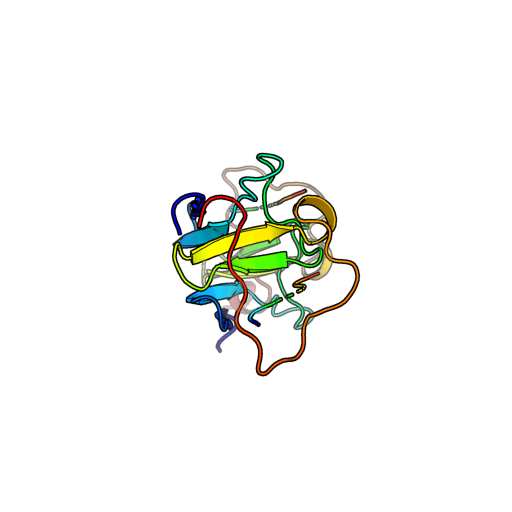 21.416 1.00 17.60 881 PRO C C 1
ATOM 716 O O . PRO B 1 27 ? 18.595 -9.891 21.850 1.00 18.83 881 PRO C O 1
ATOM 720 N N . MET B 1 28 ? 19.781 -8.482 20.544 1.00 15.86 882 MET C N 1
ATOM 721 C CA . MET B 1 28 ? 18.626 -7.831 19.943 1.00 16.62 882 MET C CA 1
ATOM 722 C C . MET B 1 28 ? 18.798 -7.755 18.429 1.00 13.17 882 MET C C 1
ATOM 723 O O . MET B 1 28 ? 19.899 -7.922 17.893 1.00 13.41 882 MET C O 1
ATOM 728 N N . ILE B 1 29 ? 17.693 -7.483 17.736 1.00 13.24 883 ILE C N 1
ATOM 729 C CA . ILE B 1 29 ? 17.688 -7.337 16.284 1.00 13.89 883 ILE C CA 1
ATOM 730 C C . ILE B 1 29 ? 16.818 -6.135 15.925 1.00 11.76 883 ILE C C 1
ATOM 731 O O . ILE B 1 29 ? 15.831 -5.842 16.615 1.00 12.60 883 ILE C O 1
ATOM 736 N N . GLY B 1 30 ? 17.202 -5.412 14.877 1.00 12.62 884 GLY C N 1
ATOM 737 C CA . GLY B 1 30 ? 16.561 -4.156 14.504 1.00 12.20 884 GLY C CA 1
ATOM 738 C C . GLY B 1 30 ? 15.723 -4.303 13.245 1.00 13.49 884 GLY C C 1
ATOM 739 O O . GLY B 1 30 ? 16.140 -4.953 12.284 1.00 13.88 884 GLY C O 1
ATOM 740 N N . CYS B 1 31 ? 14.555 -3.671 13.241 1.00 12.40 885 CYS C N 1
ATOM 741 C CA . CYS B 1 31 ? 13.655 -3.740 12.101 1.00 13.59 885 CYS C CA 1
ATOM 742 C C . CYS B 1 31 ? 14.075 -2.734 11.039 1.00 14.86 885 CYS C C 1
ATOM 743 O O . CYS B 1 31 ? 14.246 -1.544 11.324 1.00 15.99 885 CYS C O 1
ATOM 746 N N . ASP B 1 32 ? 14.234 -3.215 9.806 1.00 15.84 886 ASP C N 1
ATOM 747 C CA . ASP B 1 32 ? 14.693 -2.367 8.713 1.00 16.87 886 ASP C CA 1
ATOM 748 C C . ASP B 1 32 ? 13.611 -1.453 8.162 1.00 23.59 886 ASP C C 1
ATOM 749 O O . ASP B 1 32 ? 13.908 -0.618 7.301 1.00 28.86 886 ASP C O 1
ATOM 754 N N . ASP B 1 33 ? 12.381 -1.566 8.655 1.00 22.36 887 ASP C N 1
ATOM 755 C CA . ASP B 1 33 ? 11.330 -0.626 8.294 1.00 24.33 887 ASP C CA 1
ATOM 756 C C . ASP B 1 33 ? 11.114 0.385 9.415 1.00 25.02 887 ASP C C 1
ATOM 757 O O . ASP B 1 33 ? 11.464 1.560 9.270 1.00 27.06 887 ASP C O 1
ATOM 762 N N . CYS B 1 34 ? 10.543 -0.059 10.535 1.00 20.21 888 CYS C N 1
ATOM 763 C CA . CYS B 1 34 ? 10.120 0.849 11.593 1.00 19.21 888 CYS C CA 1
ATOM 764 C C . CYS B 1 34 ? 11.220 1.176 12.590 1.00 18.16 888 CYS C C 1
ATOM 765 O O . CYS B 1 34 ? 11.021 2.056 13.436 1.00 19.58 888 CYS C O 1
ATOM 768 N N . ASP B 1 35 ? 12.358 0.487 12.536 1.00 15.54 889 ASP C N 1
AT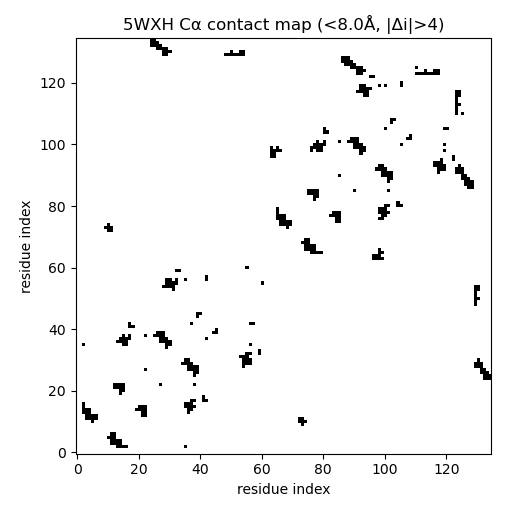OM 769 C CA . ASP B 1 35 ? 13.552 0.820 13.299 1.00 14.60 889 ASP C CA 1
ATOM 770 C C . ASP B 1 35 ? 13.462 0.408 14.776 1.00 14.03 889 ASP C C 1
ATOM 771 O O . ASP B 1 35 ? 14.395 0.694 15.523 1.00 13.55 889 ASP C O 1
ATOM 776 N N . ASP B 1 36 ? 12.406 -0.271 15.218 1.00 14.32 890 ASP C N 1
ATOM 777 C CA . ASP B 1 36 ? 12.400 -0.778 16.588 1.00 14.37 890 ASP C CA 1
ATOM 778 C C . ASP B 1 36 ? 13.411 -1.916 16.743 1.00 12.96 890 ASP C C 1
ATOM 779 O O . ASP B 1 36 ? 13.809 -2.575 15.771 1.00 14.69 890 ASP C O 1
ATOM 784 N N . TRP B 1 37 ? 13.841 -2.130 17.984 1.00 12.73 891 TRP C N 1
ATOM 785 C CA . TRP B 1 37 ? 14.739 -3.212 18.358 1.00 12.80 891 TRP C CA 1
ATOM 786 C C . TRP B 1 37 ? 14.016 -4.198 19.266 1.00 12.32 891 TRP C C 1
ATOM 787 O O . TRP B 1 37 ? 13.308 -3.790 20.191 1.00 13.61 891 TRP C O 1
ATOM 798 N N . TYR B 1 38 ? 14.202 -5.493 19.006 1.00 14.43 892 TYR C N 1
ATOM 799 C CA . TYR B 1 38 ? 13.542 -6.572 19.735 1.00 15.66 892 TYR C CA 1
ATOM 800 C C . TYR B 1 38 ? 14.581 -7.526 20.302 1.00 16.54 892 TYR C C 1
ATOM 801 O O . TYR B 1 38 ? 15.584 -7.811 19.646 1.00 15.13 892 TYR C O 1
ATOM 810 N N . HIS B 1 39 ? 14.339 -8.061 21.498 1.00 15.77 893 HIS C N 1
ATOM 811 C CA . HIS B 1 39 ? 15.154 -9.179 21.960 1.00 18.14 893 HIS C CA 1
ATOM 812 C C . HIS B 1 39 ? 14.930 -10.371 21.040 1.00 18.41 893 HIS C C 1
ATOM 813 O O . HIS B 1 39 ? 13.803 -10.640 20.615 1.00 16.87 893 HIS C O 1
ATOM 820 N N . TRP B 1 40 ? 16.012 -11.093 20.733 1.00 17.00 894 TRP C N 1
ATOM 821 C CA . TRP B 1 40 ? 15.902 -12.284 19.887 1.00 18.63 894 TRP C CA 1
ATOM 822 C C . TRP B 1 40 ? 14.818 -13.261 20.329 1.00 19.80 894 TRP C C 1
ATOM 823 O O . TRP B 1 40 ? 14.011 -13.674 19.479 1.00 20.44 894 TRP C O 1
ATOM 834 N N . PRO B 1 41 ? 14.749 -13.691 21.598 1.00 21.18 895 PRO C N 1
ATOM 835 C CA . PRO B 1 41 ? 13.718 -14.677 21.954 1.00 24.23 895 PRO C CA 1
ATOM 836 C C . PRO B 1 41 ? 12.309 -14.147 21.795 1.00 21.62 895 PRO C C 1
ATOM 837 O O . PRO B 1 41 ? 11.385 -14.937 21.551 1.00 24.87 895 PRO C O 1
ATOM 841 N N . CYS B 1 42 ? 12.115 -12.832 21.901 1.00 22.57 896 CYS C N 1
ATOM 842 C CA . CYS B 1 42 ? 10.781 -12.268 21.757 1.00 21.74 896 CYS C CA 1
ATOM 843 C C . CYS B 1 42 ? 10.264 -12.338 20.328 1.00 21.74 896 CYS C C 1
ATOM 844 O O . CYS B 1 42 ? 9.055 -12.203 20.114 1.00 25.61 896 CYS C O 1
ATOM 847 N N . VAL B 1 43 ? 11.144 -12.560 19.355 1.00 19.26 897 VAL C N 1
ATOM 848 C CA . VAL B 1 43 ? 10.762 -12.696 17.957 1.00 21.78 897 VAL C CA 1
ATOM 849 C C . VAL B 1 43 ? 11.153 -14.058 17.394 1.00 23.62 897 VAL C C 1
ATOM 850 O O . VAL B 1 43 ? 11.193 -14.239 16.183 1.00 25.31 897 VAL C O 1
ATOM 854 N N . GLY B 1 44 ? 11.462 -15.011 18.269 1.00 21.85 898 GLY C N 1
ATOM 855 C CA . GLY B 1 44 ? 11.717 -16.373 17.841 1.00 22.71 898 GLY C CA 1
ATOM 856 C C . GLY B 1 44 ? 13.032 -16.597 17.131 1.00 23.30 898 GLY C C 1
ATOM 857 O O . GLY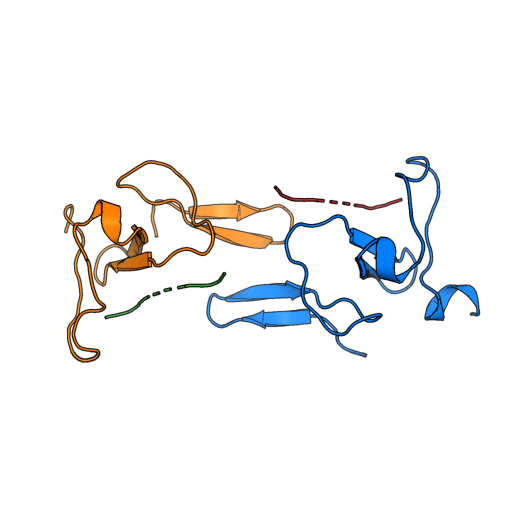 B 1 44 ? 13.170 -17.581 16.398 1.00 25.69 898 GLY C O 1
ATOM 858 N N . ILE B 1 45 ? 14.009 -15.731 17.341 1.00 21.29 899 ILE C N 1
ATOM 859 C CA . ILE B 1 45 ? 15.299 -15.845 16.678 1.00 19.69 899 ILE C CA 1
ATOM 860 C C . ILE B 1 45 ? 16.254 -16.598 17.591 1.00 21.33 899 ILE C C 1
ATOM 861 O O . ILE B 1 45 ? 16.416 -16.245 18.763 1.00 23.08 899 ILE C O 1
ATOM 866 N N . MET B 1 46 ? 16.874 -17.649 17.059 1.00 21.64 900 MET C N 1
ATOM 867 C CA . MET B 1 46 ? 17.834 -18.447 17.809 1.00 23.53 900 MET C CA 1
ATOM 868 C C . MET B 1 46 ? 19.273 -18.178 17.418 1.00 25.40 900 MET C C 1
ATOM 869 O O . MET B 1 46 ? 20.167 -18.351 18.247 1.00 28.12 900 MET C O 1
ATOM 874 N N . THR B 1 47 ? 19.509 -17.778 16.172 1.00 23.62 901 THR C N 1
ATOM 875 C CA . THR B 1 47 ? 20.830 -17.417 15.680 1.00 25.61 901 THR C CA 1
ATOM 876 C C . THR B 1 47 ? 20.665 -16.229 14.746 1.00 24.26 901 THR C C 1
ATOM 877 O O . THR B 1 47 ? 19.590 -16.007 14.183 1.00 20.05 901 THR C O 1
ATOM 881 N N . ALA B 1 48 ? 21.740 -15.467 14.575 1.00 21.33 902 ALA C N 1
ATOM 882 C CA . ALA B 1 48 ? 21.646 -14.282 13.736 1.00 20.94 902 ALA C CA 1
ATOM 883 C C . ALA B 1 48 ? 21.312 -14.694 12.304 1.00 18.85 902 ALA C C 1
ATOM 884 O O . ALA B 1 48 ? 21.856 -15.686 11.801 1.00 20.18 902 ALA C O 1
ATOM 886 N N . PRO B 1 49 ? 20.410 -13.983 11.632 1.00 17.44 903 PRO C N 1
ATOM 887 C CA . PRO B 1 49 ? 20.158 -14.252 10.210 1.00 18.11 903 PRO C CA 1
ATOM 888 C C . PRO B 1 49 ? 21.411 -13.970 9.405 1.00 19.87 903 PRO C C 1
ATOM 889 O O . PRO B 1 49 ? 22.364 -13.366 9.920 1.00 19.77 903 PRO C O 1
ATOM 893 N N . PRO B 1 50 ? 21.460 -14.399 8.144 1.00 17.75 904 PRO C N 1
ATOM 894 C CA . PRO B 1 50 ? 22.595 -14.033 7.293 1.00 21.91 904 PRO C CA 1
ATOM 895 C C . PRO B 1 50 ? 22.795 -12.527 7.306 1.00 19.61 904 PRO C C 1
ATOM 896 O O . PRO B 1 50 ? 21.837 -11.754 7.349 1.00 19.13 904 PRO C O 1
ATOM 900 N N . GLU B 1 51 ? 24.060 -12.108 7.290 1.00 22.82 905 GLU C N 1
ATOM 901 C CA . GLU B 1 51 ? 24.343 -10.680 7.345 1.00 24.37 905 GLU C CA 1
ATOM 902 C C . GLU B 1 51 ? 23.730 -9.942 6.162 1.00 22.79 905 GLU C C 1
ATOM 903 O O . GLU B 1 51 ? 23.310 -8.789 6.303 1.00 24.63 905 GLU C O 1
ATOM 909 N N . GLU B 1 52 ? 23.615 -10.607 5.010 1.00 23.38 906 GLU C N 1
ATOM 910 C CA . GLU B 1 52 ? 23.028 -9.993 3.825 1.00 25.18 906 GLU C CA 1
ATOM 911 C C . GLU B 1 52 ? 21.509 -9.887 3.884 1.00 28.00 906 GLU C C 1
ATOM 912 O O . GLU B 1 52 ? 20.918 -9.245 3.011 1.00 32.49 906 GLU C O 1
ATOM 918 N N . MET B 1 53 ? 20.860 -10.494 4.873 1.00 20.36 907 MET C N 1
ATOM 919 C CA . MET B 1 53 ? 19.407 -10.467 4.956 1.00 20.10 907 MET C CA 1
ATOM 920 C C . MET B 1 53 ? 18.943 -9.258 5.753 1.00 21.53 907 MET C C 1
ATOM 921 O O . MET B 1 53 ? 19.505 -8.939 6.800 1.00 23.43 907 MET C O 1
ATOM 926 N N . GLN B 1 54 ? 17.914 -8.590 5.252 1.00 21.08 908 GLN C N 1
ATOM 927 C CA . GLN B 1 54 ? 17.199 -7.646 6.088 1.00 22.29 908 GLN C CA 1
ATOM 928 C C . GLN B 1 54 ? 16.282 -8.411 7.038 1.00 19.37 908 GLN C C 1
ATOM 929 O O . GLN B 1 54 ? 15.980 -9.589 6.837 1.00 19.51 908 GLN C O 1
ATOM 935 N N . TRP B 1 55 ? 15.863 -7.735 8.102 1.00 19.15 909 TRP C N 1
ATOM 936 C CA . TRP B 1 55 ? 14.910 -8.305 9.039 1.00 19.11 909 TRP C CA 1
ATOM 937 C C . TRP B 1 55 ? 13.802 -7.297 9.288 1.00 19.66 909 TRP C C 1
ATOM 938 O O . TRP B 1 55 ? 14.059 -6.094 9.403 1.00 19.68 909 TRP C O 1
ATOM 949 N N . PHE B 1 56 ? 12.572 -7.799 9.368 1.00 20.18 910 PHE C N 1
ATOM 950 C CA . PHE B 1 56 ? 11.399 -6.977 9.616 1.00 22.20 910 PHE C CA 1
ATOM 951 C C . PHE B 1 56 ? 10.608 -7.564 10.776 1.00 22.75 910 PHE C C 1
ATOM 952 O O . PHE B 1 56 ? 10.434 -8.782 10.869 1.00 23.47 910 PHE C O 1
ATOM 960 N N . CYS B 1 57 ? 10.133 -6.691 11.657 1.00 22.71 911 CYS C N 1
ATOM 961 C CA . CYS B 1 57 ? 9.474 -7.115 12.882 1.00 24.65 911 CYS C CA 1
ATOM 962 C C . CYS B 1 57 ? 8.054 -7.593 12.592 1.00 26.96 911 CYS C C 1
ATOM 963 O O . CYS B 1 57 ? 7.550 -7.438 11.479 1.00 26.75 911 CYS C O 1
ATOM 966 N N . PRO B 1 58 ? 7.378 -8.193 13.584 1.00 27.20 912 PRO C N 1
ATOM 967 C CA . PRO B 1 58 ? 5.992 -8.641 13.350 1.00 26.72 912 PRO C CA 1
ATOM 968 C C . PRO B 1 58 ? 5.061 -7.550 12.851 1.00 29.61 912 PRO C C 1
ATOM 969 O O . PRO B 1 58 ? 4.189 -7.824 12.016 1.00 34.05 912 PRO C O 1
ATOM 973 N N . LYS B 1 59 ? 5.226 -6.317 13.333 1.00 31.66 913 LYS C N 1
ATOM 974 C CA . LYS B 1 59 ? 4.340 -5.238 12.912 1.00 32.14 913 LYS C CA 1
ATOM 975 C C . LYS B 1 59 ? 4.536 -4.877 11.445 1.00 35.53 913 LYS C C 1
ATOM 976 O O . LYS B 1 59 ? 3.589 -4.433 10.787 1.00 42.81 913 LYS C O 1
ATOM 982 N N . CYS B 1 60 ? 5.734 -5.082 10.908 1.00 32.74 914 CYS C N 1
ATOM 983 C CA . CYS B 1 60 ? 6.049 -4.614 9.560 1.00 27.66 914 CYS C CA 1
ATOM 984 C C . CYS B 1 60 ? 5.888 -5.691 8.486 1.00 36.07 914 CYS C C 1
ATOM 985 O O . CYS B 1 60 ? 6.676 -6.628 8.406 1.00 33.93 914 CYS C O 1
ATOM 988 N N . ALA C 2 1 ? 21.357 -8.896 8.712 1.00 19.15 1 ALA D N 1
ATOM 989 C CA . ALA C 2 1 ? 20.488 -8.052 9.529 1.00 16.19 1 ALA D CA 1
ATOM 990 C C . ALA C 2 1 ? 21.307 -7.328 10.568 1.00 18.19 1 ALA D C 1
ATOM 991 O O . ALA C 2 1 ? 22.470 -7.660 10.801 1.00 19.44 1 ALA D O 1
ATOM 993 N N . ARG C 2 2 ? 20.698 -6.332 11.194 1.00 15.38 2 ARG D N 1
ATOM 994 C CA . ARG C 2 2 ? 21.383 -5.545 12.200 1.00 14.35 2 ARG D CA 1
ATOM 995 C C . ARG C 2 2 ? 21.081 -6.151 13.562 1.00 14.61 2 ARG D C 1
ATOM 996 O O . ARG C 2 2 ? 19.920 -6.204 13.982 1.00 15.11 2 ARG D O 1
ATOM 1004 N N . THR C 2 3 ? 22.116 -6.639 14.229 1.00 15.88 3 THR D N 1
ATOM 1005 C CA . THR C 2 3 ? 21.968 -7.215 15.558 1.00 16.08 3 THR D CA 1
ATOM 1006 C C . THR C 2 3 ? 22.925 -6.549 16.537 1.00 16.98 3 THR D C 1
ATOM 1007 O O . THR C 2 3 ? 23.854 -5.841 16.142 1.00 19.63 3 THR D O 1
ATOM 1023 N N . GLN C 2 5 ? 24.592 -7.112 20.804 1.00 18.43 5 GLN D N 1
ATOM 1024 C CA . GLN C 2 5 ? 24.683 -7.799 22.085 1.00 22.09 5 GLN D CA 1
ATOM 1025 C C . GLN C 2 5 ? 25.725 -7.048 22.886 1.00 24.28 5 GLN D C 1
ATOM 1026 O O . GLN C 2 5 ? 26.920 -7.323 22.784 1.00 30.30 5 GLN D O 1
ATOM 1032 N N . THR C 2 6 ? 25.264 -6.079 23.670 1.00 27.61 6 THR D N 1
ATOM 1033 C CA . THR C 2 6 ? 26.152 -5.099 24.277 1.00 32.19 6 THR D CA 1
ATOM 1034 C C . THR C 2 6 ? 26.706 -5.526 25.631 1.00 37.39 6 THR D C 1
ATOM 1035 O O . THR C 2 6 ? 27.622 -4.871 26.138 1.00 39.14 6 THR D O 1
ATOM 1039 N N . ALA C 2 7 ? 26.185 -6.595 26.225 1.00 34.64 7 ALA D N 1
ATOM 1040 C CA . ALA C 2 7 ? 26.752 -7.120 27.462 1.00 38.92 7 ALA D CA 1
ATOM 1041 C C . ALA C 2 7 ? 27.952 -8.004 27.147 1.00 41.78 7 ALA D C 1
ATOM 1042 O O . ALA C 2 7 ? 27.892 -8.838 26.243 1.00 41.96 7 ALA D O 1
ATOM 1044 N N . ALA D 2 1 ? 28.191 14.523 46.836 1.00 17.07 1 ALA P N 1
ATOM 1045 C CA . ALA D 2 1 ? 28.927 14.253 45.610 1.00 14.44 1 ALA P CA 1
ATOM 1046 C C . ALA D 2 1 ? 27.961 13.787 44.543 1.00 17.66 1 ALA P C 1
ATOM 1047 O O . ALA D 2 1 ? 26.828 13.396 44.836 1.00 18.70 1 ALA P O 1
ATOM 1049 N N . ARG D 2 2 ? 28.407 13.832 43.297 1.00 15.30 2 ARG P N 1
ATOM 1050 C CA . ARG D 2 2 ? 27.604 13.360 42.180 1.00 16.72 2 ARG P CA 1
ATOM 1051 C C . ARG D 2 2 ? 27.939 11.899 41.933 1.00 16.04 2 ARG P C 1
ATOM 1052 O O . ARG D 2 2 ? 29.086 11.559 41.609 1.00 15.20 2 ARG P O 1
ATOM 1060 N N . THR D 2 3 ? 26.946 11.039 42.093 1.00 16.38 3 THR P N 1
ATOM 1061 C CA . THR D 2 3 ? 27.131 9.614 41.897 1.00 16.63 3 THR P CA 1
ATOM 1062 C C . THR D 2 3 ? 26.064 9.080 40.950 1.00 17.40 3 THR P C 1
ATOM 1063 O O . THR D 2 3 ? 25.032 9.714 40.737 1.00 22.78 3 THR P O 1
ATOM 1079 N N . GLN D 2 5 ? 24.399 5.038 39.386 1.00 19.43 5 GLN P N 1
ATOM 1080 C CA . GLN D 2 5 ? 24.304 3.581 39.543 1.00 20.74 5 GLN P CA 1
ATOM 1081 C C . GLN D 2 5 ? 23.115 3.041 38.750 1.00 28.11 5 GLN P C 1
ATOM 1082 O O . GLN D 2 5 ? 22.061 3.669 38.721 1.00 26.77 5 GLN P O 1
ATOM 1088 N N . THR D 2 6 ? 23.278 1.874 38.122 1.00 30.68 6 THR P N 1
ATOM 1089 C CA . THR D 2 6 ? 22.197 1.230 37.379 1.00 40.79 6 THR P CA 1
ATOM 1090 C C . THR D 2 6 ? 22.265 -0.274 37.593 1.00 45.74 6 THR P C 1
ATOM 1091 O O . THR D 2 6 ? 23.304 -0.893 37.339 1.00 45.07 6 THR P O 1
ATOM 1095 N N . ALA D 2 7 ? 21.159 -0.861 38.042 1.00 47.05 7 ALA P N 1
ATOM 1096 C CA . ALA D 2 7 ? 21.071 -2.310 38.182 1.00 50.72 7 ALA P CA 1
ATOM 1097 C C . ALA D 2 7 ? 20.849 -2.950 36.817 1.00 53.38 7 ALA P C 1
ATOM 1098 O O . ALA D 2 7 ? 20.074 -2.443 36.004 1.00 54.72 7 ALA P O 1
#

CATH classification: 3.30.40.10

Solvent-accessible surface area: 8762 Å² total

Foldseek 3Di:
DDQWDQDPVRDIWGAAPLPRHTDPPADWDAAPPPGHIHHCVSQVNDDDDPPPDHDHGPVPVVD/DVAWDADPVRDIWGAAPLVRHTDPPADWDAAPPPGHIHHCVSQVHDDDDPPPDGDHGPVD/DDDDDD/DDDDDD

Radius of gyration: 18.7 Å; Cα contacts (8 Å, |Δi|>4): 246; chains: 4; bounding box: 42×39×48 Å

Secondary structure (DSSP, 8-state):
---EEE-TTS-EEEB-TTTS-B--SS-EEE-TTT--EEEGGGGT--SPPPTT-----HHHHT-/--SEEE-TTS-EEEEETTTTEE--SS-EEE-TTT--EEEGGGGT-SSPPPTT-----TT-/------/-B----

Nearest PDB structures (foldseek):
  5wxh-assembly2_C  TM=9.643E-01  e=2.164E-12  Homo sapiens
  2k17-assembly1_A  TM=9.018E-01  e=9.372E-12  unclassified
  5c13-assembly2_G  TM=8.885E-01  e=2.453E-10  Homo sapiens
  2k16-assembly1_A  TM=8.182E-01  e=5.663E-11  unclassified
  8bpc-assembly1_C  TM=6.033E-01  e=6.696E-03  Homo sapiens

InterPro domains:
  IPR001965 Zinc finger, PHD-type [SM00249] (867-913)
  IPR006565 Bromodomain associated domain [PF07524] (4-76)
  IPR006565 Bromodomain associated domain [SM00576] (3-79)
  IPR009072 Histone-fold [G3DSA:1.10.20.10] (1-89)
  IPR011011 Zinc finger, FYVE/PHD-type [SSF57903] (836-918)
  IPR013083 Zinc finger, RING/FYVE/PHD-type [G3DSA:3.30.40.10] (849-922)
  IPR019786 Zinc finger, PHD-type, conserved site [PS01359] (868-912)
  IPR019787 Zinc finger, PHD-finger [PF00628] (868-912)
  IPR019787 Zinc finger, PHD-finger [PS50016] (865-915)

Sequence (135 aa):
SMYVIRDEWGNQIWICPGCNKPDDGSPMIGCDDCDDWYHWPCVGIMTAPPEEMQWFCPKCANKSMYVIRDEWGNQIWICPGCNKPDDGSPMIGCDDCDDWYHWPCVGIMTAPPEEMQWFCPKCARTQTAARTQTA

GO terms:
  GO:0005669 transcription factor TFIID complex (C, IDA)
  GO:0016251 RNA polymerase II general transcription initiation factor activity (F, IC)
  GO:0005634 nucleus (C, IDA)
  GO:0051457 maintenance of protein location in nucleus (P, IDA)
  GO:0005515 protein binding (F, IPI)
  GO:0005654 nucleoplasm (C, TAS)
  GO:1901797 negative regulation of signal transduction by p53 class mediator (P, IDA)
  GO:0140416 transcription regulator inhibitor activity (F, IDA)
  GO:0000122 negative regulation of transcription by RNA polymerase II (P, IDA)
  GO:0031965 nuclear membrane (C, IDA)
  GO:0005654 nucleoplasm (C, IDA)
  GO:0140002 histone H3K4me3 reader activity (F, IDA)
  GO:0042789 mRNA transcription by RNA polymerase II (P, IDA)
  GO:0060261 positive regulation of transcription initiation by RNA polymerase II (P, IDA)
  GO:0005634 nucleus (C, EXP)
  GO:0051123 RNA polymerase II preinitiation complex assembly (P, IPI)

Organism: Homo sapiens (NCBI:txid9606)